Protein AF-A0A9X6ACA2-F1 (afdb_monomer_lite)

Secondary structure (DSSP, 8-state):
--------S-EEEEETTTTEEEE---TTSHHHHHHHT-S--------TT-HHHHHHHHH--TTT--TTTSS-EEE-GGG-EEETTS--

Radius of gyration: 12.89 Å; chains: 1; bounding box: 29×28×37 Å

Foldseek 3Di:
DDAAAADFPDKDFPDDVVTDIDTDDDPPAPVVVVVVPDPDDDDFDADPPPVVLNCLRHVDGPVPDPSPVVFDWFQDVPRHTDTPVGDD

pLDDT: mean 93.37, std 4.97, range [66.69, 98.12]

Sequence (88 aa):
GERAGCLVGFGSQCSIRPARFVVWLSRANRTFWAAEHAERLTVHLLRRDQHRLARLFGGETGDHADKFADVPWHPGPGGSPVLDEVPA

Structure (mmCIF, N/CA/C/O backbone):
data_AF-A0A9X6ACA2-F1
#
_entry.id   AF-A0A9X6ACA2-F1
#
loop_
_atom_site.group_PDB
_atom_site.id
_atom_site.type_symbol
_atom_site.label_atom_id
_atom_site.label_alt_id
_atom_site.label_comp_id
_atom_site.label_asym_id
_atom_site.label_entity_id
_atom_site.label_seq_id
_atom_site.pdbx_PDB_ins_code
_atom_site.Cartn_x
_atom_site.Cartn_y
_atom_site.Cartn_z
_atom_site.occupancy
_atom_site.B_iso_or_equiv
_atom_site.auth_seq_id
_atom_site.auth_comp_id
_atom_site.auth_asym_id
_atom_site.auth_atom_id
_atom_site.pdbx_PDB_model_num
ATOM 1 N N . GLY A 1 1 ? 4.053 16.783 0.221 1.00 67.31 1 GLY A N 1
ATOM 2 C CA . GLY A 1 1 ? 4.812 15.553 0.508 1.00 67.31 1 GLY A CA 1
ATOM 3 C C . GLY A 1 1 ? 4.936 14.732 -0.757 1.00 67.31 1 GLY A C 1
ATOM 4 O O . GLY A 1 1 ? 4.132 14.921 -1.664 1.00 67.31 1 GLY A O 1
ATOM 5 N N . GLU A 1 2 ? 5.945 13.870 -0.833 1.00 82.06 2 GLU A N 1
ATOM 6 C CA . GLU A 1 2 ? 6.106 12.904 -1.927 1.00 82.06 2 GLU A CA 1
ATOM 7 C C . GLU A 1 2 ? 5.072 11.773 -1.791 1.00 82.06 2 GLU A C 1
ATOM 9 O O . GLU A 1 2 ? 4.817 11.295 -0.685 1.00 82.06 2 GLU A O 1
ATOM 14 N N . ARG A 1 3 ? 4.458 11.351 -2.903 1.00 90.19 3 ARG A N 1
ATOM 15 C CA . ARG A 1 3 ? 3.558 10.189 -2.922 1.00 90.19 3 ARG A CA 1
ATOM 16 C C . ARG A 1 3 ? 4.376 8.930 -3.173 1.00 90.19 3 ARG A C 1
ATOM 18 O O . ARG A 1 3 ? 5.047 8.825 -4.193 1.00 90.19 3 ARG A O 1
ATOM 25 N N . ALA A 1 4 ? 4.260 7.958 -2.281 1.00 94.00 4 ALA A N 1
ATOM 26 C CA . ALA A 1 4 ? 4.839 6.636 -2.453 1.00 94.00 4 ALA A CA 1
ATOM 27 C C . ALA A 1 4 ? 3.896 5.579 -1.874 1.00 94.00 4 ALA A C 1
ATOM 29 O O . ALA A 1 4 ? 3.037 5.871 -1.044 1.00 94.00 4 ALA A O 1
ATOM 30 N N . GLY A 1 5 ? 4.064 4.340 -2.314 1.00 95.50 5 GLY A N 1
ATOM 31 C CA . GLY A 1 5 ? 3.308 3.205 -1.810 1.00 95.50 5 GLY A CA 1
ATOM 32 C C . GLY A 1 5 ? 3.987 1.910 -2.212 1.00 95.50 5 GLY A C 1
ATOM 33 O O . GLY A 1 5 ? 4.649 1.851 -3.249 1.00 95.50 5 GLY A O 1
ATOM 34 N N . CYS A 1 6 ? 3.819 0.861 -1.419 1.00 96.50 6 CYS A N 1
ATOM 35 C CA . CYS A 1 6 ? 4.305 -0.468 -1.754 1.00 96.50 6 CYS A CA 1
ATOM 36 C C . CYS A 1 6 ? 3.397 -1.556 -1.187 1.00 96.50 6 CYS A C 1
ATOM 38 O O . CYS A 1 6 ? 2.607 -1.316 -0.273 1.00 96.50 6 CYS A O 1
ATOM 40 N N . LEU A 1 7 ? 3.521 -2.763 -1.737 1.00 96.56 7 LEU A N 1
ATOM 41 C CA . LEU A 1 7 ? 2.938 -3.948 -1.131 1.00 96.56 7 LEU A CA 1
ATOM 42 C C . LEU A 1 7 ? 3.732 -4.287 0.135 1.00 96.56 7 LEU A C 1
ATOM 44 O O . LEU A 1 7 ? 4.956 -4.418 0.092 1.00 96.56 7 LEU A O 1
ATOM 48 N N . VAL A 1 8 ? 3.026 -4.466 1.250 1.00 95.56 8 VAL A N 1
ATOM 49 C CA . VAL A 1 8 ? 3.609 -4.921 2.514 1.00 95.56 8 VAL A CA 1
ATOM 50 C C . VAL A 1 8 ? 3.177 -6.355 2.798 1.00 95.56 8 VAL A C 1
ATOM 52 O O . VAL A 1 8 ? 1.990 -6.664 2.813 1.00 95.56 8 VAL A O 1
ATOM 55 N N . GLY A 1 9 ? 4.151 -7.240 3.016 1.00 94.38 9 GLY A N 1
ATOM 56 C CA . GLY A 1 9 ? 3.904 -8.610 3.487 1.00 94.38 9 GLY A CA 1
ATOM 57 C C . GLY A 1 9 ? 3.924 -8.738 5.013 1.00 94.38 9 GLY A C 1
ATOM 58 O O . GLY A 1 9 ? 3.422 -9.716 5.555 1.00 94.38 9 GLY A O 1
ATOM 59 N N . PHE A 1 10 ? 4.487 -7.744 5.706 1.00 94.81 10 PHE A N 1
ATOM 60 C CA . PHE A 1 10 ? 4.642 -7.733 7.156 1.00 94.81 10 PHE A CA 1
ATOM 61 C C . PHE A 1 10 ? 3.976 -6.484 7.738 1.00 94.81 10 PHE A C 1
ATOM 63 O O . PHE A 1 10 ? 4.447 -5.358 7.562 1.00 94.81 10 PHE A O 1
ATOM 70 N N . GLY A 1 11 ? 2.898 -6.699 8.481 1.00 95.69 11 GLY A N 1
ATOM 71 C CA . GLY A 1 11 ? 2.211 -5.682 9.268 1.00 95.69 11 GLY A CA 1
ATOM 72 C C . GLY A 1 11 ? 1.305 -6.347 10.295 1.00 95.69 11 GLY A C 1
ATOM 73 O O . GLY A 1 11 ? 0.952 -7.517 10.141 1.00 95.69 11 GLY A O 1
ATOM 74 N N . SER A 1 12 ? 0.971 -5.641 11.369 1.00 96.69 12 SER A N 1
ATOM 75 C CA . SER A 1 12 ? 0.095 -6.185 12.409 1.00 96.69 12 SER A CA 1
ATOM 76 C C . SER A 1 12 ? -0.567 -5.088 13.233 1.00 96.69 12 SER A C 1
ATOM 78 O O . SER A 1 12 ? -0.016 -4.000 13.415 1.00 96.69 12 SER A O 1
ATOM 80 N N . GLN A 1 13 ? -1.724 -5.401 13.816 1.00 97.00 13 GLN A N 1
ATOM 81 C CA . GLN A 1 13 ? -2.226 -4.638 14.950 1.00 97.00 13 GLN A CA 1
ATOM 82 C C . GLN A 1 13 ? -1.226 -4.764 16.109 1.00 97.00 13 GLN A C 1
ATOM 84 O O . GLN A 1 13 ? -0.849 -5.866 16.504 1.00 97.00 13 GLN A O 1
ATOM 89 N N . CYS A 1 14 ? -0.800 -3.632 16.667 1.00 97.62 14 CYS A N 1
ATOM 90 C CA . CYS A 1 14 ? 0.176 -3.586 17.762 1.00 97.62 14 CYS A CA 1
ATOM 91 C C . CYS A 1 14 ? -0.380 -2.955 19.046 1.00 97.62 14 CYS A C 1
ATOM 93 O O . CYS A 1 14 ? 0.325 -2.853 20.047 1.00 97.62 14 CYS A O 1
ATOM 95 N N . SER A 1 15 ? -1.647 -2.530 19.044 1.00 98.12 15 SER A N 1
ATOM 96 C CA . SER A 1 15 ? -2.348 -2.089 20.250 1.00 98.12 15 SER A CA 1
ATOM 97 C C . SER A 1 15 ? -3.866 -2.128 20.064 1.00 98.12 15 SER A C 1
ATOM 99 O O . SER A 1 15 ? -4.371 -1.963 18.951 1.00 98.12 15 SER A O 1
ATOM 101 N N . ILE A 1 16 ? -4.596 -2.334 21.164 1.00 96.94 16 ILE A N 1
ATOM 102 C CA . ILE A 1 16 ? -6.067 -2.309 21.195 1.00 96.94 16 ILE A CA 1
ATOM 103 C C . ILE A 1 16 ? -6.566 -0.922 21.617 1.00 96.94 16 ILE A C 1
ATOM 105 O O . ILE A 1 16 ? -7.474 -0.380 20.990 1.00 96.94 16 ILE A O 1
ATOM 109 N N . ARG A 1 17 ? -5.980 -0.331 22.671 1.00 96.94 17 ARG A N 1
ATOM 110 C CA . ARG A 1 17 ? -6.327 1.011 23.164 1.00 96.94 17 ARG A CA 1
ATOM 111 C C . ARG A 1 17 ? -5.065 1.795 23.557 1.00 96.94 17 ARG A C 1
ATOM 113 O O . ARG A 1 17 ? -4.405 1.405 24.519 1.00 96.94 17 ARG A O 1
ATOM 120 N N . PRO A 1 18 ? -4.749 2.902 22.860 1.00 95.62 18 PRO A N 1
ATOM 121 C CA . PRO A 1 18 ? -5.367 3.336 21.600 1.00 95.62 18 PRO A CA 1
ATOM 122 C C . PRO A 1 18 ? -5.122 2.311 20.481 1.00 95.62 18 PRO A C 1
ATOM 124 O O . PRO A 1 18 ? -4.151 1.561 20.536 1.00 95.62 18 PRO A O 1
ATOM 127 N N . ALA A 1 19 ? -5.989 2.270 19.470 1.00 96.19 19 ALA A N 1
ATOM 128 C CA . ALA A 1 19 ? -5.780 1.403 18.314 1.00 96.19 19 ALA A CA 1
ATOM 129 C C . ALA A 1 19 ? -4.480 1.797 17.595 1.00 96.19 19 ALA A C 1
ATOM 131 O O . ALA A 1 19 ? -4.273 2.970 17.280 1.00 96.19 19 ALA A O 1
ATOM 132 N N . ARG A 1 20 ? -3.591 0.826 17.360 1.00 96.81 20 ARG A N 1
ATOM 133 C CA . ARG A 1 20 ? -2.337 1.040 16.623 1.00 96.81 20 ARG A CA 1
ATOM 134 C C . ARG A 1 20 ? -2.070 -0.108 15.665 1.00 96.81 20 ARG A C 1
ATOM 136 O O . ARG A 1 20 ? -2.342 -1.267 15.985 1.00 96.81 20 ARG A O 1
ATOM 143 N N . PHE A 1 21 ? -1.483 0.231 14.527 1.00 95.94 21 PHE A N 1
ATOM 144 C CA . PHE A 1 21 ? -1.058 -0.703 13.497 1.00 95.94 21 PHE A CA 1
ATOM 145 C C . PHE A 1 21 ? 0.397 -0.409 13.133 1.00 95.94 21 PHE A C 1
ATOM 147 O O . PHE A 1 21 ? 0.789 0.756 13.052 1.00 95.94 21 PHE A O 1
ATOM 154 N N . VAL A 1 22 ? 1.194 -1.454 12.938 1.00 96.50 22 VAL A N 1
ATOM 155 C CA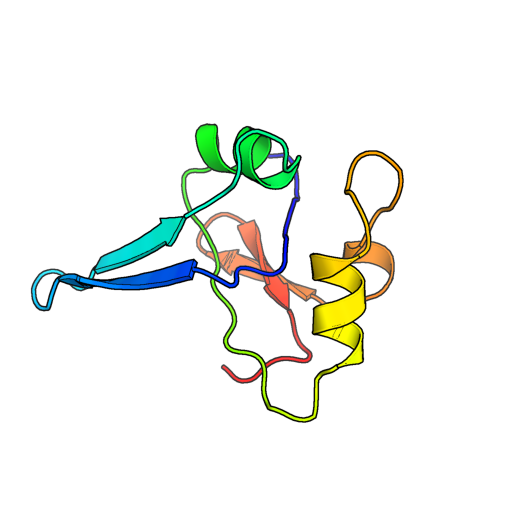 . VAL A 1 22 ? 2.584 -1.350 12.493 1.00 96.50 22 VAL A CA 1
ATOM 156 C C . VAL A 1 22 ? 2.714 -1.924 11.088 1.00 96.50 22 VAL A C 1
ATOM 158 O O . VAL A 1 22 ? 2.152 -2.975 10.785 1.00 96.50 22 VAL A O 1
ATOM 161 N N . VAL A 1 23 ? 3.475 -1.234 10.242 1.00 96.25 23 VAL A N 1
ATOM 162 C CA . VAL A 1 23 ? 3.949 -1.733 8.949 1.00 96.25 23 VAL A CA 1
ATOM 163 C C . VAL A 1 23 ? 5.469 -1.804 8.995 1.00 96.25 23 VAL A C 1
ATOM 165 O O . VAL A 1 23 ? 6.123 -0.843 9.400 1.00 96.25 23 VAL A O 1
ATOM 168 N N . TRP A 1 24 ? 6.042 -2.938 8.600 1.00 96.19 24 TRP A N 1
ATOM 169 C CA . TRP A 1 24 ? 7.493 -3.077 8.509 1.00 96.19 24 TRP A CA 1
ATOM 170 C C . TRP A 1 24 ? 7.936 -2.860 7.069 1.00 96.19 24 TRP A C 1
ATOM 172 O O . TRP A 1 24 ? 7.638 -3.655 6.178 1.00 96.19 24 TRP A O 1
ATOM 182 N N . LEU A 1 25 ? 8.656 -1.763 6.851 1.00 95.00 25 LEU A N 1
ATOM 183 C CA . LEU A 1 25 ? 9.171 -1.369 5.547 1.00 95.00 25 LEU A CA 1
ATOM 184 C C . LEU A 1 25 ? 10.666 -1.676 5.461 1.00 95.00 25 LEU A C 1
ATOM 186 O O . LEU A 1 25 ? 11.443 -1.319 6.346 1.00 95.00 25 LEU A O 1
ATOM 190 N N . SER A 1 26 ? 11.077 -2.322 4.370 1.00 92.62 26 SER A N 1
ATOM 191 C CA . SER A 1 26 ? 12.496 -2.462 4.046 1.00 92.62 26 SER A CA 1
ATOM 192 C C . SER A 1 26 ? 13.091 -1.087 3.751 1.00 92.62 26 SER A C 1
ATOM 194 O O . SER A 1 26 ? 12.530 -0.347 2.946 1.00 92.62 26 SER A O 1
ATOM 196 N N . ARG A 1 27 ? 14.264 -0.780 4.319 1.00 93.69 27 ARG A N 1
ATOM 197 C CA . ARG A 1 27 ? 15.017 0.454 4.014 1.00 93.69 27 ARG A CA 1
ATOM 198 C C . ARG A 1 27 ? 15.431 0.568 2.542 1.00 93.69 27 ARG A C 1
ATOM 200 O O . ARG A 1 27 ? 15.720 1.659 2.072 1.00 93.69 27 ARG A O 1
ATOM 207 N N . ALA A 1 28 ? 15.445 -0.548 1.811 1.00 91.44 28 ALA A N 1
ATOM 208 C CA . ALA A 1 28 ? 15.694 -0.556 0.371 1.00 91.44 28 ALA A CA 1
ATOM 209 C C . ALA A 1 28 ? 14.473 -0.107 -0.458 1.00 91.44 28 ALA A C 1
ATOM 211 O O . ALA A 1 28 ? 14.595 0.109 -1.657 1.00 91.44 28 ALA A O 1
ATOM 212 N N . ASN A 1 29 ? 13.283 0.001 0.142 1.00 91.25 29 ASN A N 1
ATOM 213 C CA . ASN A 1 29 ? 12.071 0.406 -0.563 1.00 91.25 29 ASN A CA 1
ATOM 214 C C . ASN A 1 29 ? 11.980 1.935 -0.611 1.00 91.25 29 ASN A C 1
ATOM 216 O O . ASN A 1 29 ? 12.023 2.569 0.438 1.00 91.25 29 ASN A O 1
ATOM 220 N N . ARG A 1 30 ? 11.747 2.537 -1.785 1.00 90.69 30 ARG A N 1
ATOM 221 C CA . ARG A 1 30 ? 11.524 3.992 -1.899 1.00 90.69 30 ARG A CA 1
ATOM 222 C C . ARG A 1 30 ? 10.439 4.512 -0.945 1.00 90.69 30 ARG A C 1
ATOM 224 O O . ARG A 1 30 ? 10.560 5.593 -0.378 1.00 90.69 30 ARG A O 1
ATOM 231 N N . THR A 1 31 ? 9.406 3.706 -0.705 1.00 94.50 31 THR A N 1
ATOM 232 C CA . THR A 1 31 ? 8.309 4.033 0.220 1.00 94.50 31 THR A CA 1
ATOM 233 C C . THR A 1 31 ? 8.792 4.223 1.658 1.00 94.50 31 THR A C 1
ATOM 235 O O . THR A 1 31 ? 8.183 5.001 2.381 1.00 94.50 31 THR A O 1
ATOM 238 N N . PHE A 1 32 ? 9.884 3.571 2.078 1.00 94.75 32 PHE A N 1
ATOM 239 C CA . PHE A 1 32 ? 10.478 3.777 3.405 1.00 94.75 32 PHE A CA 1
ATOM 240 C C . PHE A 1 32 ? 10.906 5.236 3.605 1.00 94.75 32 PHE A C 1
ATOM 242 O O . PHE A 1 32 ? 10.538 5.848 4.603 1.00 94.75 32 PHE A O 1
ATOM 249 N N . TRP A 1 33 ? 11.605 5.816 2.628 1.00 92.44 33 TRP A N 1
ATOM 250 C CA . TRP A 1 33 ? 12.113 7.189 2.707 1.00 92.44 33 TRP A CA 1
ATOM 251 C C . TRP A 1 33 ? 10.994 8.233 2.705 1.00 92.44 33 TRP A C 1
ATOM 253 O O . TRP A 1 33 ? 11.048 9.216 3.445 1.00 92.44 33 TRP A O 1
ATOM 263 N N . ALA A 1 34 ? 9.942 7.995 1.917 1.00 92.56 34 ALA A N 1
ATOM 264 C CA . ALA A 1 34 ? 8.742 8.824 1.956 1.00 92.56 34 ALA A CA 1
ATOM 265 C C . ALA A 1 34 ? 8.010 8.693 3.305 1.00 92.56 34 ALA A C 1
ATOM 267 O O . ALA A 1 34 ? 7.566 9.694 3.864 1.00 92.56 34 ALA A O 1
ATOM 268 N N . ALA A 1 35 ? 7.915 7.474 3.849 1.00 93.62 35 ALA A N 1
ATOM 269 C CA . ALA A 1 35 ? 7.250 7.197 5.119 1.00 93.62 35 ALA A CA 1
ATOM 270 C C . ALA A 1 35 ? 7.972 7.812 6.329 1.00 93.62 35 ALA A C 1
ATOM 272 O O . ALA A 1 35 ? 7.293 8.238 7.259 1.00 93.62 35 ALA A O 1
ATOM 273 N N . GLU A 1 36 ? 9.308 7.911 6.317 1.00 93.56 36 GLU A N 1
ATOM 274 C CA . GLU A 1 36 ? 10.079 8.574 7.388 1.00 93.56 36 GLU A CA 1
ATOM 275 C C . GLU A 1 36 ? 9.671 10.037 7.607 1.00 93.56 36 GLU A C 1
ATOM 277 O O . GLU A 1 36 ? 9.743 10.537 8.727 1.00 93.56 36 GLU A O 1
ATOM 282 N N . HIS A 1 37 ? 9.213 10.710 6.551 1.00 91.56 37 HIS A N 1
ATOM 283 C CA . HIS A 1 37 ? 8.832 12.122 6.579 1.00 91.56 37 HIS A CA 1
ATOM 284 C C . HIS A 1 37 ? 7.311 12.329 6.517 1.00 91.56 37 HIS A C 1
ATOM 286 O O . HIS A 1 37 ? 6.842 13.465 6.433 1.00 91.56 37 HIS A O 1
ATOM 292 N N . ALA A 1 38 ? 6.529 11.247 6.520 1.00 92.12 38 ALA A N 1
ATOM 293 C CA . ALA A 1 38 ? 5.081 11.310 6.420 1.00 92.12 38 ALA A CA 1
ATOM 294 C C . ALA A 1 38 ? 4.437 11.414 7.808 1.00 92.12 38 ALA A C 1
ATOM 296 O O . ALA A 1 38 ? 4.712 10.623 8.705 1.00 92.12 38 ALA A O 1
ATOM 297 N N . GLU A 1 39 ? 3.487 12.335 7.967 1.00 92.31 39 GLU A N 1
ATOM 298 C CA . GLU A 1 39 ? 2.674 12.409 9.18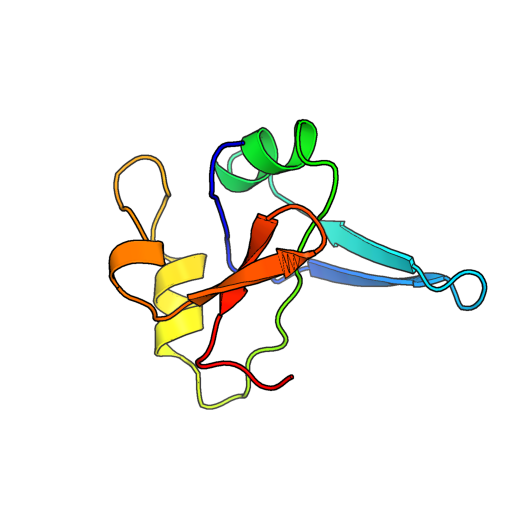9 1.00 92.31 39 GLU A CA 1
ATOM 299 C C . GLU A 1 39 ? 1.681 11.242 9.307 1.00 92.31 39 GLU A C 1
ATOM 301 O O . GLU A 1 39 ? 1.179 10.944 10.393 1.00 92.31 39 GLU A O 1
ATOM 306 N N . ARG A 1 40 ? 1.324 10.621 8.175 1.00 92.31 40 ARG A N 1
ATOM 307 C CA . ARG A 1 40 ? 0.260 9.617 8.075 1.00 92.31 40 ARG A CA 1
ATOM 308 C C . ARG A 1 40 ? 0.618 8.552 7.052 1.00 92.31 40 ARG A C 1
ATOM 310 O O . ARG A 1 40 ? 1.172 8.856 6.000 1.00 92.31 40 ARG A O 1
ATOM 317 N N . LEU A 1 41 ? 0.213 7.320 7.345 1.00 94.19 41 LEU A N 1
ATOM 318 C CA . LEU A 1 41 ? 0.278 6.190 6.426 1.00 94.19 41 LEU A CA 1
ATOM 319 C C . LEU A 1 41 ? -1.135 5.664 6.176 1.00 94.19 41 LEU A C 1
ATOM 321 O O . LEU A 1 41 ? -1.861 5.380 7.129 1.00 94.19 41 LEU A O 1
ATOM 325 N N . THR A 1 42 ? -1.495 5.504 4.904 1.00 95.44 42 THR A N 1
ATOM 326 C CA . THR A 1 42 ? -2.719 4.805 4.496 1.00 95.44 42 THR A CA 1
ATOM 327 C C . THR A 1 42 ? -2.390 3.342 4.247 1.00 95.44 42 THR A C 1
ATOM 329 O O . THR A 1 42 ? -1.486 3.024 3.473 1.00 95.44 42 THR A O 1
ATOM 332 N N . VAL A 1 43 ? -3.128 2.447 4.899 1.00 95.19 43 VAL A N 1
ATOM 333 C CA . VAL A 1 43 ? -2.979 0.998 4.742 1.00 95.19 43 VAL A CA 1
ATOM 334 C C . VAL A 1 43 ? -4.239 0.454 4.086 1.00 95.19 43 VAL A C 1
ATOM 336 O O . VAL A 1 43 ? -5.336 0.660 4.591 1.00 95.19 43 VAL A O 1
ATOM 339 N N . HIS A 1 44 ? -4.064 -0.255 2.975 1.00 95.75 44 HIS A N 1
ATOM 340 C CA . HIS A 1 44 ? -5.147 -0.888 2.231 1.00 95.75 44 HIS A CA 1
ATOM 341 C C . HIS A 1 44 ? -5.091 -2.404 2.423 1.00 95.75 44 HIS A C 1
ATOM 343 O O . HIS A 1 44 ? -4.019 -3.006 2.308 1.00 95.75 44 HIS A O 1
ATOM 349 N N . LEU A 1 45 ? -6.242 -3.030 2.669 1.00 94.19 45 LEU A N 1
ATOM 350 C CA . LEU A 1 45 ? -6.372 -4.486 2.667 1.00 94.19 45 LEU A CA 1
ATOM 351 C C . LEU A 1 45 ? -6.809 -4.949 1.279 1.00 94.19 45 LEU A C 1
ATOM 353 O O . LEU A 1 45 ? -7.938 -4.712 0.857 1.00 94.19 45 LEU A O 1
ATOM 357 N N . LEU A 1 46 ? -5.906 -5.620 0.566 1.00 95.19 46 LEU A N 1
ATOM 358 C CA . LEU A 1 46 ? -6.224 -6.176 -0.743 1.00 95.19 46 LEU A CA 1
ATOM 359 C C . LEU A 1 46 ? -7.072 -7.443 -0.602 1.00 95.19 46 LEU A C 1
ATOM 361 O O . LEU A 1 46 ? -6.766 -8.338 0.189 1.00 95.19 46 LEU A O 1
ATOM 365 N N . ARG A 1 47 ? -8.111 -7.554 -1.428 1.00 94.94 47 ARG A N 1
ATOM 366 C CA . ARG A 1 47 ? -8.841 -8.802 -1.642 1.00 94.94 47 ARG A CA 1
ATOM 367 C C . ARG A 1 47 ? -7.985 -9.790 -2.429 1.00 94.94 47 ARG A C 1
ATOM 369 O O . ARG A 1 47 ? -7.075 -9.423 -3.173 1.00 94.94 47 ARG A O 1
ATOM 376 N N . ARG A 1 48 ? -8.344 -11.070 -2.316 1.00 93.88 48 ARG A N 1
ATOM 377 C CA . ARG A 1 48 ? -7.652 -12.179 -2.985 1.00 93.88 48 ARG A CA 1
ATOM 378 C C . ARG A 1 48 ? -7.558 -12.010 -4.506 1.00 93.88 48 ARG A C 1
ATOM 380 O O . ARG A 1 48 ? -6.578 -12.458 -5.081 1.00 93.88 48 ARG A O 1
ATOM 387 N N . ASP A 1 49 ? -8.543 -11.377 -5.138 1.00 95.62 49 ASP A N 1
ATOM 388 C CA . ASP A 1 49 ? -8.625 -11.154 -6.587 1.00 95.62 49 ASP A CA 1
ATOM 389 C C . ASP A 1 49 ? -7.809 -9.944 -7.083 1.00 95.62 49 ASP A C 1
ATOM 391 O O . ASP A 1 49 ? -7.584 -9.798 -8.285 1.00 95.62 49 ASP A O 1
ATOM 395 N N . GLN A 1 50 ? -7.292 -9.094 -6.188 1.00 96.50 50 GLN A N 1
ATOM 396 C CA . GLN A 1 50 ? -6.611 -7.839 -6.541 1.00 96.50 50 GLN A CA 1
ATOM 397 C C . GLN A 1 50 ? -5.126 -8.021 -6.887 1.00 96.50 50 GLN A C 1
ATOM 399 O O . GLN A 1 50 ? -4.249 -7.255 -6.478 1.00 96.50 50 GLN A O 1
ATOM 404 N N . HIS A 1 51 ? -4.829 -9.033 -7.704 1.00 96.44 51 HIS A N 1
ATOM 405 C CA . HIS A 1 51 ? -3.466 -9.376 -8.107 1.00 96.44 51 HIS A CA 1
ATOM 406 C C . HIS A 1 51 ? -2.769 -8.277 -8.915 1.00 96.44 51 HIS A C 1
ATOM 408 O O . HIS A 1 51 ? -1.544 -8.189 -8.874 1.00 96.44 51 HIS A O 1
ATOM 414 N N . ARG A 1 52 ? -3.524 -7.458 -9.660 1.00 96.06 52 ARG A N 1
ATOM 415 C CA . ARG A 1 52 ? -2.973 -6.329 -10.423 1.00 96.06 52 ARG A CA 1
ATOM 416 C C . ARG A 1 52 ? -2.343 -5.294 -9.490 1.00 96.06 52 ARG A C 1
ATOM 418 O O . ARG A 1 52 ? -1.186 -4.944 -9.687 1.00 96.06 52 ARG A O 1
ATOM 425 N N . LEU A 1 53 ? -3.070 -4.870 -8.455 1.00 96.69 53 LEU A N 1
ATOM 426 C CA . LEU A 1 53 ? -2.572 -3.916 -7.461 1.00 96.69 53 LEU A CA 1
ATOM 427 C C . LEU A 1 53 ? -1.388 -4.494 -6.686 1.00 96.69 53 LEU A C 1
ATOM 429 O O . LEU A 1 53 ? -0.374 -3.820 -6.529 1.00 96.69 53 LEU A O 1
ATOM 433 N N . ALA A 1 54 ? -1.473 -5.763 -6.272 1.00 96.69 54 ALA A N 1
ATOM 434 C CA . ALA A 1 54 ? -0.362 -6.433 -5.602 1.00 96.69 54 ALA A CA 1
ATOM 435 C C . ALA A 1 54 ? 0.909 -6.453 -6.471 1.00 96.69 54 ALA A C 1
ATOM 437 O O . ALA A 1 54 ? 1.993 -6.151 -5.977 1.00 96.69 54 ALA A O 1
ATOM 438 N N . ARG A 1 55 ? 0.778 -6.753 -7.772 1.00 96.38 55 ARG A N 1
ATOM 439 C CA . ARG A 1 55 ? 1.900 -6.729 -8.722 1.00 96.38 55 ARG A CA 1
ATOM 440 C C . ARG A 1 55 ? 2.448 -5.324 -8.939 1.00 96.38 55 ARG A C 1
ATOM 442 O O . ARG A 1 55 ? 3.655 -5.158 -8.869 1.00 96.38 55 ARG A O 1
ATOM 449 N N . LEU A 1 56 ? 1.594 -4.322 -9.134 1.00 96.31 56 LEU A N 1
ATOM 450 C CA . LEU A 1 56 ? 2.041 -2.944 -9.342 1.00 96.31 56 LEU A CA 1
ATOM 451 C C . LEU A 1 56 ? 2.798 -2.409 -8.118 1.00 96.31 56 LEU A C 1
ATOM 453 O O . LEU A 1 56 ? 3.919 -1.924 -8.227 1.00 96.31 56 LEU A O 1
ATOM 457 N N . PHE A 1 57 ? 2.221 -2.540 -6.923 1.00 96.25 57 PHE A N 1
ATOM 458 C CA . PHE A 1 57 ? 2.829 -2.000 -5.707 1.00 96.25 57 PHE A CA 1
ATOM 459 C C . PHE A 1 57 ? 3.957 -2.871 -5.135 1.00 96.25 57 PHE A C 1
ATOM 461 O O . PHE A 1 57 ? 4.757 -2.358 -4.349 1.00 96.25 57 PHE A O 1
ATOM 468 N N . GLY A 1 58 ? 4.040 -4.151 -5.508 1.00 95.12 58 GLY A N 1
ATOM 469 C CA . GLY A 1 58 ? 5.089 -5.079 -5.068 1.00 95.12 58 GLY A CA 1
ATOM 470 C C . GLY A 1 58 ? 6.212 -5.330 -6.080 1.00 95.12 58 GLY A C 1
ATOM 471 O O . GLY A 1 58 ? 7.288 -5.753 -5.671 1.00 95.12 58 GLY A O 1
ATOM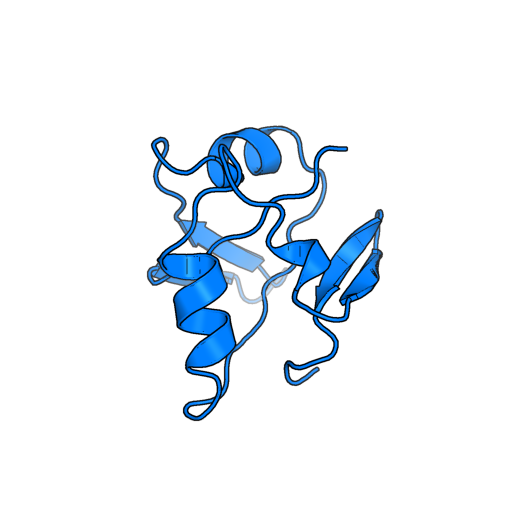 472 N N . GLY A 1 59 ? 5.969 -5.090 -7.369 1.00 93.69 59 GLY A N 1
ATOM 473 C CA . GLY A 1 59 ? 6.910 -5.343 -8.465 1.00 93.69 59 GLY A CA 1
ATOM 474 C C . GLY A 1 59 ? 7.590 -4.090 -9.014 1.00 93.69 59 GLY A C 1
ATOM 475 O O . GLY A 1 59 ? 8.706 -4.193 -9.506 1.00 93.69 59 GLY A O 1
ATOM 476 N N . GLU A 1 60 ? 6.966 -2.914 -8.876 1.00 94.25 60 GLU A N 1
ATOM 477 C 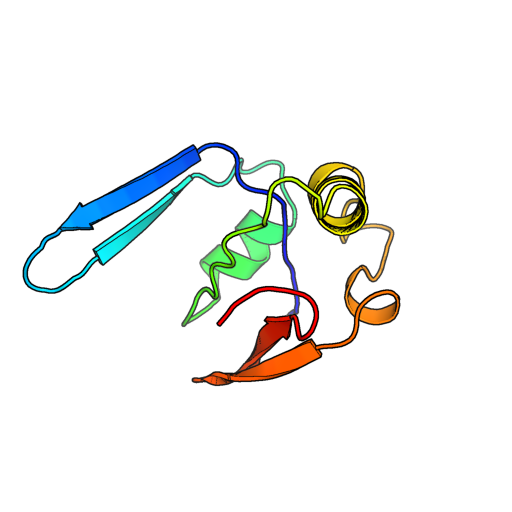CA . GLU A 1 60 ? 7.503 -1.656 -9.405 1.00 94.25 60 GLU A CA 1
ATOM 478 C C . GLU A 1 60 ? 8.036 -0.731 -8.297 1.00 94.25 60 GLU A C 1
ATOM 480 O O . GLU A 1 60 ? 7.409 -0.530 -7.241 1.00 94.25 60 GLU A O 1
ATOM 485 N N . THR A 1 61 ? 9.185 -0.100 -8.558 1.00 91.00 61 THR A N 1
ATOM 486 C CA . THR A 1 61 ? 9.738 0.954 -7.696 1.00 91.00 61 THR A CA 1
ATOM 487 C C . THR A 1 61 ? 9.278 2.342 -8.141 1.00 91.00 61 THR A C 1
ATOM 489 O O . THR A 1 61 ? 9.223 2.651 -9.330 1.00 91.00 61 THR A O 1
ATOM 492 N N . GLY A 1 62 ? 9.020 3.218 -7.165 1.00 86.88 62 GLY A N 1
ATOM 493 C CA . GLY A 1 62 ? 8.752 4.634 -7.431 1.00 86.88 62 GLY A CA 1
ATOM 494 C C . GLY A 1 62 ? 9.967 5.405 -7.965 1.00 86.88 62 GLY A C 1
ATOM 495 O O . GLY A 1 62 ? 9.834 6.575 -8.296 1.00 86.88 62 GLY A O 1
ATOM 496 N N . ASP A 1 63 ? 11.145 4.772 -8.044 1.00 86.62 63 ASP A N 1
ATOM 497 C CA . ASP A 1 63 ? 12.338 5.363 -8.667 1.00 86.62 63 ASP A CA 1
ATOM 498 C C . ASP A 1 63 ? 12.213 5.518 -10.176 1.00 86.62 63 ASP A C 1
ATOM 500 O O . ASP A 1 63 ? 12.843 6.401 -10.760 1.00 86.62 63 ASP A O 1
ATOM 504 N N . HIS A 1 64 ? 11.388 4.677 -10.797 1.00 87.38 64 HIS A N 1
ATOM 505 C CA . HIS A 1 64 ? 11.276 4.597 -12.249 1.00 87.38 64 HIS A CA 1
ATOM 506 C C . HIS A 1 64 ? 9.826 4.594 -12.748 1.00 87.38 64 HIS A C 1
ATOM 508 O O . HIS A 1 64 ? 9.612 4.807 -13.939 1.00 87.38 64 HIS A O 1
ATOM 514 N N . ALA A 1 65 ? 8.837 4.396 -11.868 1.00 89.88 65 ALA A N 1
ATOM 515 C CA . ALA A 1 65 ? 7.425 4.329 -12.236 1.00 89.88 65 ALA A CA 1
ATOM 516 C C . ALA A 1 65 ? 6.533 5.177 -11.313 1.00 89.88 65 ALA A C 1
ATOM 518 O O . ALA A 1 65 ? 6.581 5.043 -10.087 1.00 89.88 65 ALA A O 1
ATOM 519 N N . ASP A 1 66 ? 5.647 5.992 -11.897 1.00 91.94 66 ASP A N 1
ATOM 520 C CA . ASP A 1 66 ? 4.540 6.607 -11.155 1.00 91.94 66 ASP A CA 1
ATOM 521 C C . ASP A 1 66 ? 3.360 5.633 -11.071 1.00 91.94 66 ASP A C 1
ATOM 523 O O . ASP A 1 66 ? 2.436 5.653 -11.881 1.00 91.94 66 ASP A O 1
ATOM 527 N N . LYS A 1 67 ? 3.377 4.781 -10.045 1.00 93.94 67 LYS A N 1
ATOM 528 C CA . LYS A 1 67 ? 2.328 3.773 -9.813 1.00 93.94 67 LYS A CA 1
ATOM 529 C C . LYS A 1 67 ? 0.928 4.367 -9.652 1.00 93.94 67 LYS A C 1
ATOM 531 O O . LYS A 1 67 ? -0.058 3.677 -9.891 1.00 93.9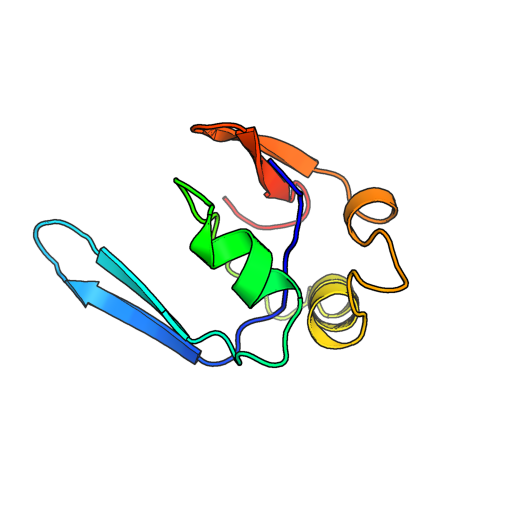4 67 LYS A O 1
ATOM 536 N N . PHE A 1 68 ? 0.830 5.621 -9.215 1.00 94.62 68 PHE A N 1
ATOM 537 C CA . PHE A 1 68 ? -0.451 6.287 -8.991 1.00 94.62 68 PHE A CA 1
ATOM 538 C C . PHE A 1 68 ? -1.037 6.878 -10.280 1.00 94.62 68 PHE A C 1
ATOM 540 O O . PHE A 1 68 ? -2.202 7.266 -10.277 1.00 94.62 68 PHE A O 1
ATOM 547 N N . ALA A 1 69 ? -0.271 6.928 -11.375 1.00 93.31 69 ALA A N 1
ATOM 548 C CA . ALA A 1 69 ? -0.799 7.265 -12.696 1.00 93.31 69 ALA A CA 1
ATOM 549 C C . ALA A 1 69 ? -1.665 6.130 -13.280 1.00 93.31 69 ALA A C 1
ATOM 551 O O . ALA A 1 69 ? -2.581 6.393 -14.055 1.00 93.31 69 ALA A O 1
ATOM 552 N N . ASP A 1 70 ? -1.413 4.883 -12.866 1.00 91.69 70 ASP A N 1
ATOM 553 C CA . ASP A 1 70 ? -2.077 3.681 -13.388 1.00 91.69 70 ASP A CA 1
ATOM 554 C C . ASP A 1 70 ? -3.252 3.188 -12.523 1.00 91.69 70 ASP A C 1
ATOM 556 O O . ASP A 1 70 ? -3.858 2.152 -12.827 1.00 91.69 70 ASP A O 1
ATOM 560 N N . VAL A 1 71 ? -3.564 3.867 -11.416 1.00 95.06 71 VAL A N 1
ATOM 561 C CA . VAL A 1 71 ? -4.600 3.444 -10.461 1.00 95.06 71 VAL A CA 1
ATOM 562 C C . VAL A 1 71 ? -5.421 4.653 -10.024 1.00 95.06 71 VAL A C 1
ATOM 564 O O . VAL A 1 71 ? -4.824 5.627 -9.578 1.00 95.06 71 VAL A O 1
ATOM 567 N N . PRO A 1 72 ? -6.762 4.610 -10.087 1.00 95.75 72 PRO A N 1
ATOM 568 C CA . PRO A 1 72 ? -7.609 5.650 -9.515 1.00 95.75 72 PRO A CA 1
ATOM 569 C C . PRO A 1 72 ? -7.410 5.763 -7.998 1.00 95.75 72 PRO A C 1
ATOM 571 O O . PRO A 1 72 ? -7.381 4.762 -7.271 1.00 95.75 72 PRO A O 1
ATOM 574 N N . TRP A 1 73 ? -7.239 6.991 -7.525 1.00 96.94 73 TRP A N 1
ATOM 575 C CA . TRP A 1 73 ? -7.051 7.301 -6.117 1.00 96.94 73 TRP A CA 1
ATOM 576 C C . TRP A 1 73 ? -7.555 8.708 -5.812 1.00 96.94 73 TRP A C 1
ATOM 578 O O . TRP A 1 73 ? -7.602 9.579 -6.687 1.00 96.94 73 TRP A O 1
ATOM 588 N N . HIS A 1 74 ? -7.837 8.954 -4.539 1.00 95.88 74 HIS A N 1
ATOM 589 C CA . HIS A 1 74 ? -8.176 10.276 -4.032 1.00 95.88 74 HIS A CA 1
ATOM 590 C C . HIS A 1 74 ? -7.356 10.630 -2.781 1.00 95.88 74 HIS A C 1
ATOM 592 O O . HIS A 1 74 ? -6.840 9.744 -2.089 1.00 95.88 74 HIS A O 1
ATOM 598 N N . PRO A 1 75 ? -7.199 11.928 -2.458 1.00 95.38 75 PRO A N 1
ATOM 599 C CA . PRO A 1 75 ? -6.562 12.340 -1.215 1.00 95.38 75 PRO A CA 1
ATOM 600 C C . PRO A 1 75 ? -7.444 11.994 -0.009 1.00 95.38 75 PRO A C 1
ATOM 602 O O . PRO A 1 75 ? -8.572 12.473 0.108 1.00 95.38 75 PRO A O 1
ATOM 605 N N . GLY A 1 76 ? -6.907 11.202 0.912 1.00 93.56 76 GLY A N 1
ATOM 606 C CA . GLY A 1 76 ? -7.483 10.951 2.227 1.00 93.56 76 GLY A CA 1
ATOM 607 C C . GLY A 1 76 ? -7.033 11.976 3.277 1.00 93.56 76 GLY A C 1
ATOM 608 O O . GLY A 1 76 ? -6.471 13.031 2.955 1.00 93.56 76 GLY A O 1
ATOM 609 N N . PRO A 1 77 ? -7.236 11.673 4.572 1.00 90.94 77 PRO A N 1
ATOM 610 C CA . PRO A 1 77 ? -6.787 12.524 5.669 1.00 90.94 77 PRO A CA 1
ATOM 611 C C . PRO A 1 77 ? -5.296 12.881 5.565 1.00 90.94 77 PRO A C 1
ATOM 613 O O . PRO A 1 77 ? -4.439 12.016 5.366 1.00 90.94 77 PRO A O 1
ATOM 616 N N . GLY A 1 78 ? -4.980 14.174 5.697 1.00 89.62 78 GLY A N 1
ATOM 617 C CA . GLY A 1 78 ? -3.615 14.699 5.542 1.00 89.62 78 GLY A CA 1
ATOM 618 C C . GLY A 1 78 ? -3.041 14.585 4.123 1.00 89.62 78 GLY A C 1
ATOM 619 O O . GLY A 1 78 ? -1.830 14.684 3.959 1.00 89.62 78 GLY A O 1
ATOM 620 N N . GLY A 1 79 ? -3.879 14.348 3.107 1.00 91.81 79 GLY A N 1
ATOM 621 C CA . GLY A 1 79 ? -3.455 14.220 1.710 1.00 91.81 79 GLY A CA 1
ATOM 622 C C . GLY A 1 79 ? -2.794 12.882 1.366 1.00 91.81 79 GLY A C 1
ATOM 623 O O . GLY A 1 79 ? -2.239 12.742 0.278 1.00 91.81 79 GLY A O 1
ATOM 624 N N . SER A 1 80 ? -2.839 11.907 2.279 1.00 93.50 80 SER A N 1
ATOM 625 C CA . SER A 1 80 ? -2.345 10.550 2.030 1.00 93.50 80 SER A CA 1
ATOM 626 C C . SER A 1 80 ? -3.184 9.864 0.938 1.00 93.50 80 SER A C 1
ATOM 628 O O . SER A 1 80 ? -4.407 9.998 0.949 1.00 93.50 80 SER A O 1
ATOM 630 N N . PRO A 1 81 ? -2.578 9.162 -0.034 1.00 94.94 81 PRO A N 1
ATOM 631 C CA . PRO A 1 81 ? -3.330 8.578 -1.141 1.00 94.94 81 PRO A CA 1
ATOM 632 C C . PRO A 1 81 ? -4.185 7.393 -0.671 1.00 94.94 81 PRO A C 1
ATOM 634 O O . PRO A 1 81 ? -3.677 6.483 -0.010 1.00 94.94 81 PRO A O 1
ATOM 637 N N . VAL A 1 82 ? -5.467 7.400 -1.042 1.00 96.38 82 VAL A N 1
ATOM 638 C CA . VAL A 1 82 ? -6.423 6.303 -0.834 1.00 96.38 82 VAL A CA 1
ATOM 639 C C . VAL A 1 82 ? -6.801 5.738 -2.198 1.00 96.38 82 VAL A C 1
ATOM 641 O O . VAL A 1 82 ? -7.257 6.484 -3.060 1.00 96.38 82 VAL A O 1
ATOM 644 N N . LEU A 1 83 ? -6.570 4.444 -2.41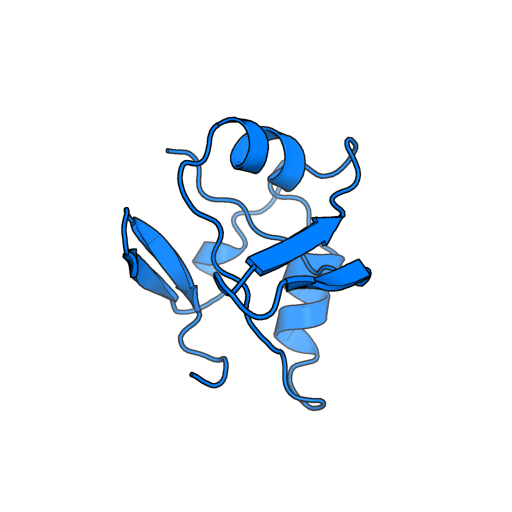7 1.00 96.81 83 LEU A N 1
ATOM 645 C CA . LEU A 1 83 ? -6.893 3.792 -3.689 1.00 96.81 83 LEU A CA 1
ATOM 646 C C . LEU A 1 83 ? -8.406 3.570 -3.794 1.00 96.81 83 LEU A C 1
ATOM 648 O O . LEU A 1 83 ? -9.018 3.096 -2.842 1.00 96.81 83 LEU A O 1
ATOM 652 N N . ASP A 1 84 ? -9.002 3.841 -4.953 1.00 95.69 84 ASP A N 1
ATOM 653 C CA . ASP A 1 84 ? -10.456 3.675 -5.132 1.00 95.69 84 ASP A CA 1
ATOM 654 C C . ASP A 1 84 ? -10.844 2.216 -5.400 1.00 95.69 84 ASP A C 1
ATOM 656 O O . ASP A 1 84 ? -11.972 1.789 -5.172 1.00 95.69 84 ASP A O 1
ATOM 660 N N . GLU A 1 85 ? -9.898 1.429 -5.914 1.00 92.56 85 GLU A N 1
ATOM 661 C CA . GLU A 1 85 ? -10.146 0.053 -6.341 1.00 92.56 85 GLU A CA 1
ATOM 662 C C . GLU A 1 85 ? -10.204 -0.942 -5.168 1.00 92.56 85 GLU A C 1
ATOM 664 O O . GLU A 1 85 ? -10.601 -2.093 -5.363 1.00 92.56 85 GLU A O 1
ATOM 669 N N . VAL A 1 86 ? -9.800 -0.542 -3.957 1.00 91.56 86 VAL A N 1
ATOM 670 C CA . VAL A 1 86 ? -9.730 -1.408 -2.764 1.00 91.56 86 VAL A CA 1
ATOM 671 C C . VAL A 1 86 ? -10.954 -1.244 -1.858 1.00 91.56 86 VAL A C 1
ATOM 673 O O . VAL A 1 86 ? -11.602 -0.202 -1.888 1.00 91.56 86 VAL A O 1
ATOM 676 N N . PRO A 1 87 ? -11.316 -2.274 -1.067 1.00 84.00 87 PRO A N 1
ATOM 677 C CA . PRO A 1 87 ? -12.365 -2.134 -0.061 1.00 84.00 87 PRO A CA 1
ATOM 678 C C . PRO A 1 87 ? -12.055 -1.008 0.933 1.00 84.00 87 PRO A C 1
ATOM 680 O O . PRO A 1 87 ? -10.890 -0.805 1.281 1.00 84.00 87 PRO A O 1
ATOM 683 N N . ALA A 1 88 ? -13.113 -0.332 1.388 1.00 66.69 88 ALA A N 1
ATOM 684 C CA . ALA A 1 88 ? -13.062 0.639 2.479 1.00 66.69 88 ALA A CA 1
ATOM 685 C C . ALA A 1 88 ? -12.802 -0.029 3.837 1.00 66.69 88 ALA A C 1
ATOM 687 O O . ALA A 1 88 ? -13.287 -1.169 4.038 1.00 66.69 88 ALA A O 1
#